Protein AF-A0A7S3KXA9-F1 (afdb_monomer)

Organism: Euplotes crassus (NCBI:txid5936)

InterPro domains:
  IPR008506 SRP-independent targeting protein 2/TMEM208 [PF05620] (2-148)
  IPR008506 SRP-independent targeting protein 2/TMEM208 [PTHR13505] (2-156)

Structure (mmCIF, N/CA/C/O 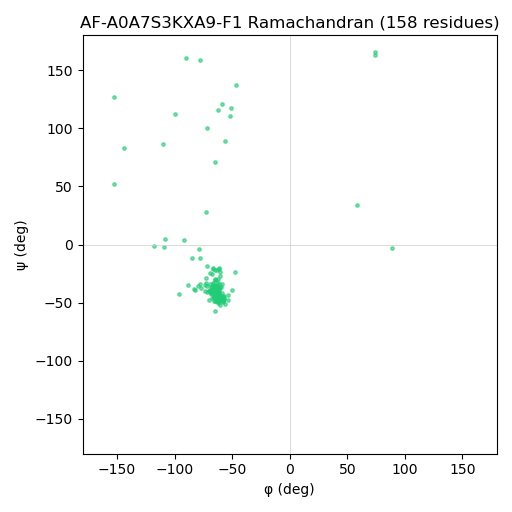backbone):
data_AF-A0A7S3KXA9-F1
#
_entry.id   AF-A0A7S3KXA9-F1
#
loop_
_atom_site.group_PDB
_atom_site.id
_atom_site.type_symbol
_atom_site.label_atom_id
_atom_site.label_alt_id
_atom_site.label_comp_id
_atom_site.label_asym_id
_atom_site.label_entity_id
_atom_site.label_seq_id
_atom_site.pdbx_PDB_ins_code
_atom_site.Cartn_x
_atom_site.Cartn_y
_atom_site.Cartn_z
_atom_site.occupancy
_atom_site.B_iso_or_equiv
_atom_site.auth_seq_id
_atom_site.auth_comp_id
_atom_site.auth_asym_id
_atom_site.auth_atom_id
_atom_site.pdbx_PDB_model_num
ATOM 1 N N . ILE A 1 1 ? -22.707 10.944 29.543 1.00 58.50 1 ILE A N 1
ATOM 2 C CA . ILE A 1 1 ? -21.243 11.076 29.800 1.00 58.50 1 ILE A CA 1
ATOM 3 C C . ILE A 1 1 ? -20.431 9.880 29.261 1.00 58.50 1 ILE A C 1
ATOM 5 O O . ILE A 1 1 ? -19.357 10.110 28.719 1.00 58.50 1 ILE A O 1
ATOM 9 N N . MET A 1 2 ? -20.909 8.624 29.343 1.00 60.12 2 MET A N 1
ATOM 10 C CA . MET A 1 2 ? -20.171 7.452 28.814 1.00 60.12 2 MET A CA 1
ATOM 11 C C . MET A 1 2 ? -20.006 7.418 27.281 1.00 60.12 2 MET A C 1
ATOM 13 O O . MET A 1 2 ? -18.921 7.074 26.825 1.00 60.12 2 MET A O 1
ATOM 17 N N . ALA A 1 3 ? -21.016 7.824 26.498 1.00 67.69 3 ALA A N 1
ATOM 18 C CA . ALA A 1 3 ? -20.932 7.859 25.027 1.00 67.69 3 ALA A CA 1
ATOM 19 C C . ALA A 1 3 ? -19.776 8.749 24.527 1.00 67.69 3 ALA A C 1
ATOM 21 O O . ALA A 1 3 ? -18.896 8.295 23.805 1.00 67.69 3 ALA A O 1
ATOM 22 N N . ASN A 1 4 ? -19.674 9.957 25.083 1.00 79.31 4 ASN A N 1
ATOM 23 C CA . ASN A 1 4 ? -18.632 10.934 24.756 1.00 79.31 4 ASN A CA 1
ATOM 24 C C . ASN A 1 4 ? -17.211 10.447 25.148 1.00 79.31 4 ASN A C 1
ATOM 26 O O . ASN A 1 4 ? -16.219 10.760 24.496 1.00 79.31 4 ASN A O 1
ATOM 30 N N . LYS A 1 5 ? -17.081 9.608 26.191 1.00 84.06 5 LYS A N 1
ATOM 31 C CA . LYS A 1 5 ? -15.795 8.970 26.542 1.00 84.06 5 LYS A CA 1
ATOM 32 C C . LYS A 1 5 ? -15.406 7.851 25.567 1.00 84.06 5 LYS A C 1
ATOM 34 O O . LYS A 1 5 ? -14.215 7.663 25.333 1.00 84.06 5 LYS A O 1
ATOM 39 N N . ARG A 1 6 ? -16.372 7.092 25.033 1.00 82.56 6 ARG A N 1
ATOM 40 C CA . ARG A 1 6 ? -16.121 6.031 24.040 1.00 82.56 6 ARG A CA 1
ATOM 41 C C . ARG A 1 6 ? -15.711 6.630 22.697 1.00 82.56 6 ARG A C 1
ATOM 43 O O . ARG A 1 6 ? -14.690 6.223 22.159 1.00 82.56 6 ARG A O 1
ATOM 50 N N . GLU A 1 7 ? -16.442 7.631 22.219 1.00 83.94 7 GLU A N 1
ATOM 51 C CA . GLU A 1 7 ? -16.149 8.337 20.963 1.00 83.94 7 GLU A CA 1
ATOM 52 C C . GLU A 1 7 ? -14.745 8.947 20.970 1.00 83.94 7 GLU A C 1
ATOM 54 O O . GLU A 1 7 ? -13.961 8.692 20.061 1.00 83.94 7 GLU A O 1
ATOM 59 N N . LYS A 1 8 ? -14.366 9.635 22.055 1.00 86.88 8 LYS A N 1
ATOM 60 C CA . LYS A 1 8 ? -13.006 10.175 22.220 1.00 86.88 8 LYS A CA 1
ATOM 61 C C . LYS A 1 8 ? -11.918 9.099 22.193 1.00 86.88 8 LYS A C 1
ATOM 63 O O . LYS A 1 8 ? -10.837 9.336 21.665 1.00 86.88 8 LYS A O 1
ATOM 68 N N . LYS A 1 9 ? -12.180 7.908 22.747 1.00 87.94 9 LYS A N 1
ATOM 69 C CA . LYS A 1 9 ? -11.231 6.782 22.683 1.00 87.94 9 LYS A CA 1
ATOM 70 C C . LYS A 1 9 ? -11.083 6.239 21.262 1.00 87.94 9 LYS A C 1
ATOM 72 O O . LYS A 1 9 ? -9.967 5.912 20.873 1.00 87.94 9 LYS A O 1
ATOM 77 N N . ILE A 1 10 ? -12.181 6.129 20.512 1.00 87.44 10 ILE A N 1
ATOM 78 C CA . ILE A 1 10 ? -12.157 5.674 19.113 1.00 87.44 10 ILE A CA 1
ATOM 79 C C . ILE A 1 10 ? -11.403 6.691 18.258 1.00 87.44 10 ILE A C 1
ATOM 81 O O . ILE A 1 10 ? -10.473 6.310 17.558 1.00 87.44 10 ILE A O 1
ATOM 85 N N . GLN A 1 11 ? -11.725 7.980 18.385 1.00 88.12 11 GLN A N 1
ATOM 86 C CA . GLN A 1 11 ? -11.040 9.051 17.658 1.00 88.12 11 GLN A CA 1
ATOM 87 C C . GLN A 1 11 ? -9.537 9.052 17.922 1.00 88.12 11 GLN A C 1
ATOM 89 O O . GLN A 1 11 ? -8.764 9.076 16.974 1.00 88.12 11 GLN A O 1
ATOM 94 N N . LYS A 1 12 ? -9.117 8.922 19.187 1.00 90.94 12 LYS A N 1
ATOM 95 C CA . LYS A 1 12 ? -7.691 8.865 19.523 1.00 90.94 12 LYS A CA 1
ATOM 96 C C . LYS A 1 12 ? -6.986 7.665 18.878 1.00 90.94 12 LYS A C 1
ATOM 98 O O . LYS A 1 12 ? -5.899 7.819 18.339 1.00 90.94 12 LYS A O 1
ATOM 103 N N . LYS A 1 13 ? -7.617 6.483 18.878 1.00 89.00 13 LYS A N 1
ATOM 104 C CA . LYS A 1 13 ? -7.076 5.294 18.193 1.00 89.00 13 LYS A CA 1
ATOM 105 C C . LYS A 1 13 ? -6.975 5.490 16.682 1.00 89.00 13 LYS A C 1
ATOM 107 O O . LYS A 1 13 ? -5.995 5.069 16.080 1.00 89.00 13 LYS A O 1
ATOM 112 N N . VAL A 1 14 ? -7.998 6.090 16.077 1.00 89.31 14 VAL A N 1
ATOM 113 C CA . VAL A 1 14 ? -8.028 6.395 14.642 1.00 89.31 14 VAL A CA 1
ATOM 114 C C . VAL A 1 14 ? -6.932 7.398 14.297 1.00 89.31 14 VAL A C 1
ATOM 116 O O . VAL A 1 14 ? -6.240 7.209 13.306 1.00 89.31 14 VAL A O 1
ATOM 119 N N . GLU A 1 15 ? -6.725 8.420 15.123 1.00 91.25 15 GLU A N 1
ATOM 120 C CA . GLU A 1 15 ? -5.682 9.428 14.935 1.00 91.25 15 GLU A CA 1
ATOM 121 C C . GLU A 1 15 ? -4.276 8.826 15.056 1.00 91.25 15 GLU A C 1
ATOM 123 O O . GLU A 1 15 ? -3.464 8.999 14.150 1.00 91.25 15 GLU A O 1
ATOM 128 N N . GLU A 1 16 ? -4.013 8.049 16.112 1.00 91.69 16 GLU A N 1
ATOM 129 C CA . GLU A 1 16 ? -2.745 7.329 16.300 1.00 91.69 16 GLU A CA 1
ATOM 130 C C . GLU A 1 16 ? -2.462 6.382 15.120 1.00 91.69 16 GLU A C 1
ATOM 132 O O . GLU A 1 16 ? -1.354 6.369 14.580 1.00 91.69 16 GLU A O 1
ATOM 137 N N . TYR A 1 17 ? -3.477 5.634 14.669 1.00 90.56 17 TYR A N 1
ATOM 138 C CA . TYR A 1 17 ? -3.372 4.767 13.495 1.00 90.56 17 TYR A CA 1
ATOM 139 C C . TYR A 1 17 ? -3.080 5.569 12.225 1.00 90.56 17 TYR A C 1
ATOM 141 O O . TYR A 1 17 ? -2.139 5.244 11.508 1.00 90.56 17 TYR A O 1
ATOM 149 N N . THR A 1 18 ? -3.838 6.640 11.978 1.00 91.38 18 THR A N 1
ATOM 150 C CA . THR A 1 18 ? -3.699 7.492 10.789 1.00 91.38 18 THR A CA 1
ATOM 151 C C . THR A 1 18 ? -2.313 8.114 10.717 1.00 91.38 18 THR A C 1
ATOM 153 O O . THR A 1 18 ? -1.694 8.095 9.654 1.00 91.38 18 THR A O 1
ATOM 156 N N . GLN A 1 19 ? -1.799 8.637 11.834 1.00 92.38 19 GLN A N 1
ATOM 157 C CA . GLN A 1 19 ? -0.452 9.201 11.898 1.00 92.38 19 GLN A CA 1
ATOM 158 C C . GLN A 1 19 ? 0.592 8.140 11.549 1.00 92.38 19 GLN A C 1
ATOM 160 O O . GLN A 1 19 ? 1.386 8.341 10.629 1.00 92.38 19 GLN A O 1
ATOM 165 N N . LEU A 1 20 ? 0.544 6.984 12.220 1.00 91.75 20 LEU A N 1
ATOM 166 C CA . LEU A 1 20 ? 1.478 5.887 11.981 1.00 91.75 20 LEU A CA 1
ATOM 167 C C . LEU A 1 20 ? 1.461 5.444 10.513 1.00 91.75 20 LEU A C 1
ATOM 169 O O . LEU A 1 20 ? 2.510 5.383 9.871 1.00 91.75 20 LEU A O 1
ATOM 173 N N . THR A 1 21 ? 0.281 5.167 9.956 1.00 91.44 21 THR A N 1
ATOM 174 C CA . THR A 1 21 ? 0.161 4.718 8.566 1.00 91.44 21 THR A CA 1
ATOM 175 C C . THR A 1 21 ? 0.573 5.794 7.577 1.00 91.44 21 THR A C 1
ATOM 177 O O . THR A 1 21 ? 1.203 5.465 6.580 1.00 91.44 21 THR A O 1
ATOM 180 N N . THR A 1 22 ? 0.290 7.070 7.846 1.00 90.88 22 THR A N 1
ATOM 181 C CA . THR A 1 22 ? 0.710 8.175 6.969 1.00 90.88 22 THR A CA 1
ATOM 182 C C . THR A 1 22 ? 2.231 8.266 6.892 1.00 90.88 22 THR A C 1
ATOM 184 O O . THR A 1 22 ? 2.769 8.441 5.799 1.00 90.88 22 THR A O 1
ATOM 187 N N . TYR A 1 23 ? 2.941 8.071 8.009 1.00 93.62 23 TYR A N 1
ATOM 188 C CA . TYR A 1 23 ? 4.404 8.017 7.995 1.00 93.62 23 TYR A CA 1
ATOM 189 C C . TYR A 1 23 ? 4.936 6.847 7.160 1.00 93.62 23 TYR A C 1
ATOM 191 O O . TYR A 1 23 ? 5.848 7.044 6.358 1.00 93.62 23 TYR A O 1
ATOM 199 N N . PHE A 1 24 ? 4.347 5.654 7.283 1.00 93.06 24 PHE A N 1
ATOM 200 C CA . PHE A 1 24 ? 4.739 4.502 6.461 1.00 93.06 24 PHE A CA 1
ATOM 201 C C . PHE A 1 24 ? 4.446 4.712 4.972 1.00 93.06 24 PHE A C 1
ATOM 203 O O . PHE A 1 24 ? 5.316 4.459 4.139 1.00 93.06 24 PHE A O 1
ATOM 210 N N . ILE A 1 25 ? 3.256 5.215 4.635 1.00 93.38 25 ILE A N 1
ATOM 211 C CA . ILE A 1 25 ? 2.861 5.536 3.257 1.00 93.38 25 ILE A CA 1
ATOM 212 C C . ILE A 1 25 ? 3.825 6.569 2.669 1.00 93.38 25 ILE A C 1
ATOM 214 O O . ILE A 1 25 ? 4.322 6.386 1.559 1.00 93.38 25 ILE A O 1
ATOM 218 N N . GLY A 1 26 ? 4.111 7.644 3.408 1.00 93.50 26 GLY A N 1
ATOM 219 C CA . GLY A 1 26 ? 5.038 8.690 2.986 1.00 93.50 26 GLY A CA 1
ATOM 220 C C . GLY A 1 26 ? 6.454 8.157 2.779 1.00 93.50 26 GLY A C 1
ATOM 221 O O . GLY A 1 26 ? 7.056 8.420 1.741 1.00 93.50 26 GLY A O 1
ATOM 222 N N . GLY A 1 27 ? 6.959 7.353 3.719 1.00 94.25 27 GLY A N 1
ATOM 223 C CA . GLY A 1 27 ? 8.287 6.746 3.634 1.00 94.25 27 GLY A CA 1
ATOM 224 C C . GLY A 1 27 ? 8.439 5.815 2.430 1.00 94.25 27 GLY A C 1
ATOM 225 O O . GLY A 1 27 ? 9.391 5.950 1.665 1.00 94.25 27 GLY A O 1
ATOM 226 N N . ILE A 1 28 ? 7.481 4.910 2.211 1.00 94.00 28 ILE A N 1
ATOM 227 C CA . ILE A 1 28 ? 7.523 3.963 1.087 1.00 94.00 28 ILE A CA 1
ATOM 228 C C . ILE A 1 28 ? 7.357 4.687 -0.252 1.00 94.00 28 ILE A C 1
ATOM 230 O O . ILE A 1 28 ? 8.102 4.399 -1.187 1.00 94.00 28 ILE A O 1
ATOM 234 N N . ASN A 1 29 ? 6.449 5.664 -0.351 1.00 93.56 29 ASN A N 1
ATOM 235 C CA . ASN A 1 29 ? 6.300 6.457 -1.575 1.00 93.56 29 ASN A CA 1
ATOM 236 C C . ASN A 1 29 ? 7.549 7.286 -1.878 1.00 93.56 29 ASN A C 1
ATOM 238 O O . ASN A 1 29 ? 7.961 7.341 -3.033 1.00 93.56 29 ASN A O 1
ATOM 242 N N . ALA A 1 30 ? 8.181 7.888 -0.868 1.00 94.19 30 ALA A N 1
ATOM 243 C CA . ALA A 1 30 ? 9.432 8.613 -1.056 1.00 94.19 30 ALA A CA 1
ATOM 244 C C . ALA A 1 30 ? 10.532 7.685 -1.592 1.00 94.19 30 ALA A C 1
ATOM 246 O O . ALA A 1 30 ? 11.176 8.016 -2.584 1.00 94.19 30 ALA A O 1
ATOM 247 N N . LEU A 1 31 ? 10.699 6.497 -1.001 1.00 93.56 31 LEU A N 1
ATOM 248 C CA . LEU A 1 31 ? 11.662 5.501 -1.479 1.00 93.56 31 LEU A CA 1
ATOM 249 C C . LEU A 1 31 ? 11.361 5.035 -2.911 1.00 93.56 31 LEU A C 1
ATOM 251 O O . LEU A 1 31 ? 12.281 4.891 -3.714 1.00 93.56 31 LEU A O 1
ATOM 255 N N . TYR A 1 32 ? 10.087 4.838 -3.247 1.00 90.81 32 TYR A N 1
ATOM 256 C CA . TYR A 1 32 ? 9.671 4.440 -4.591 1.00 90.81 32 TYR A CA 1
ATOM 257 C C . TYR A 1 32 ? 9.907 5.550 -5.625 1.00 90.81 32 TYR A C 1
ATOM 259 O O . TYR A 1 32 ? 10.408 5.299 -6.714 1.00 90.81 32 TYR A O 1
ATOM 267 N N . ILE A 1 33 ? 9.614 6.808 -5.292 1.00 90.88 33 ILE A N 1
ATOM 268 C CA . ILE A 1 33 ? 9.907 7.942 -6.179 1.00 90.88 33 ILE A CA 1
ATOM 269 C C . ILE A 1 33 ? 11.420 8.085 -6.374 1.00 90.88 33 ILE A C 1
ATOM 271 O O . ILE A 1 33 ? 11.872 8.303 -7.495 1.00 90.88 33 ILE A O 1
ATOM 275 N N . LEU A 1 34 ? 12.218 7.911 -5.317 1.00 92.50 34 LEU A N 1
ATOM 276 C CA . LEU A 1 34 ? 13.677 7.931 -5.422 1.00 92.50 34 LEU A CA 1
ATOM 277 C C . LEU A 1 34 ? 14.205 6.824 -6.343 1.00 92.50 34 LEU A C 1
ATOM 279 O O . LEU A 1 34 ? 15.128 7.080 -7.115 1.00 92.50 34 LEU A O 1
ATOM 283 N N . SER A 1 35 ? 13.614 5.625 -6.323 1.00 89.38 35 SER A N 1
ATOM 284 C CA . SER A 1 35 ? 14.014 4.550 -7.239 1.00 89.38 35 SER A CA 1
ATOM 285 C C . SER A 1 35 ? 13.627 4.837 -8.694 1.00 89.38 35 SER A C 1
ATOM 287 O O . SER A 1 35 ? 14.394 4.514 -9.607 1.00 89.38 35 SER A O 1
ATOM 289 N N . LEU A 1 36 ? 12.497 5.512 -8.928 1.00 88.19 36 LEU A N 1
ATOM 290 C CA . LEU A 1 36 ? 12.124 6.002 -10.258 1.00 88.19 36 LEU A CA 1
ATOM 291 C C . LEU A 1 36 ? 13.091 7.080 -10.758 1.00 88.19 36 LEU A C 1
ATOM 293 O O . LEU A 1 36 ? 13.541 7.010 -11.900 1.00 88.19 36 LEU A O 1
ATOM 297 N N . VAL A 1 37 ? 13.455 8.042 -9.904 1.00 89.56 37 VAL A N 1
ATOM 298 C CA . VAL A 1 37 ? 14.442 9.083 -10.238 1.00 89.56 37 VAL A CA 1
ATOM 299 C C . VAL A 1 37 ? 15.799 8.453 -10.547 1.00 89.56 37 VAL A C 1
ATOM 301 O O . VAL A 1 37 ? 16.407 8.804 -11.554 1.00 89.56 37 VAL A O 1
ATOM 304 N N . TYR A 1 38 ? 16.243 7.481 -9.746 1.00 88.81 38 TYR A N 1
ATOM 305 C CA . TYR A 1 38 ? 17.475 6.738 -10.007 1.00 88.81 38 TYR A CA 1
ATOM 306 C C . TYR A 1 38 ? 17.445 6.051 -11.380 1.00 88.81 38 TYR A C 1
ATOM 308 O O . TYR A 1 38 ? 18.365 6.231 -12.177 1.00 88.81 38 TYR A O 1
ATOM 316 N N . SER A 1 39 ? 16.356 5.342 -11.694 1.00 85.75 39 SER A N 1
ATOM 317 C CA . SER A 1 39 ? 16.170 4.667 -12.989 1.00 85.75 39 SER A CA 1
ATOM 318 C C . SER A 1 39 ? 16.173 5.656 -14.163 1.00 85.75 39 SER A C 1
ATOM 320 O O . SER A 1 39 ? 16.747 5.382 -15.216 1.00 85.75 39 SER A O 1
ATOM 322 N N . PHE A 1 40 ? 15.592 6.845 -13.970 1.00 85.62 40 PHE A N 1
ATOM 323 C CA . PHE A 1 40 ? 15.641 7.926 -14.954 1.00 85.62 40 PHE A CA 1
ATOM 324 C C . PHE A 1 40 ? 17.076 8.417 -15.193 1.00 85.62 40 PHE A C 1
ATOM 326 O O . PHE A 1 40 ? 17.496 8.558 -16.339 1.00 85.62 40 PHE A O 1
ATOM 333 N N . THR A 1 41 ? 17.844 8.647 -14.124 1.00 87.06 41 THR A N 1
ATOM 334 C CA . THR A 1 41 ? 19.223 9.154 -14.219 1.00 87.06 41 THR A CA 1
ATOM 335 C C . THR A 1 41 ? 20.230 8.123 -14.730 1.00 87.06 41 THR A C 1
ATOM 337 O O . THR A 1 41 ? 21.205 8.505 -15.370 1.00 87.06 41 THR A O 1
ATOM 340 N N . SER A 1 42 ? 19.991 6.831 -14.494 1.00 84.50 42 SER A N 1
ATOM 341 C CA . SER A 1 42 ? 20.850 5.730 -14.957 1.00 84.50 42 SER A CA 1
ATOM 342 C C . SER A 1 42 ? 20.651 5.369 -16.435 1.00 84.50 42 SER A C 1
ATOM 344 O O . SER A 1 42 ? 21.373 4.523 -16.955 1.00 84.50 42 SER A O 1
ATOM 346 N N . GLY A 1 43 ? 19.702 6.012 -17.123 1.00 78.88 43 GLY A N 1
ATOM 347 C CA . GLY A 1 43 ? 19.450 5.809 -18.552 1.00 78.88 43 GLY A CA 1
ATOM 348 C C . GLY A 1 43 ? 18.454 4.694 -18.888 1.00 78.88 43 GLY A C 1
ATOM 349 O O . GLY A 1 43 ? 18.097 4.559 -20.055 1.00 78.88 43 GLY A O 1
ATOM 350 N N . ASP A 1 44 ? 17.947 3.955 -17.893 1.00 78.94 44 ASP A N 1
ATOM 351 C CA . ASP A 1 44 ? 16.878 2.958 -18.079 1.00 78.94 44 ASP A CA 1
ATOM 352 C C . ASP A 1 44 ? 15.524 3.619 -18.404 1.00 78.94 44 ASP A C 1
ATOM 354 O O . ASP A 1 44 ? 14.656 3.019 -19.042 1.00 78.94 44 ASP A O 1
ATOM 358 N N . GLY A 1 45 ? 15.356 4.883 -17.996 1.00 78.19 45 GLY A N 1
ATOM 359 C CA . GLY A 1 45 ? 14.144 5.667 -18.209 1.00 78.19 45 GLY A CA 1
ATOM 360 C C . GLY A 1 45 ? 12.986 5.245 -17.299 1.00 78.19 45 GLY A C 1
ATOM 361 O O . GLY A 1 45 ? 12.977 4.177 -16.691 1.00 78.19 45 GLY A O 1
ATOM 362 N N . VAL A 1 46 ? 11.981 6.116 -17.186 1.00 84.38 46 VAL A N 1
ATOM 363 C CA . VAL A 1 46 ? 10.722 5.802 -16.493 1.00 84.38 46 VAL A CA 1
ATOM 364 C C . VAL A 1 46 ? 9.697 5.438 -17.551 1.00 84.38 46 VAL A C 1
ATOM 366 O O . VAL A 1 46 ? 9.302 6.275 -18.364 1.00 84.38 46 VAL A O 1
ATOM 369 N N . GLY A 1 47 ? 9.291 4.171 -17.568 1.00 84.25 47 GLY A N 1
ATOM 370 C CA . GLY A 1 47 ? 8.315 3.684 -18.529 1.00 84.25 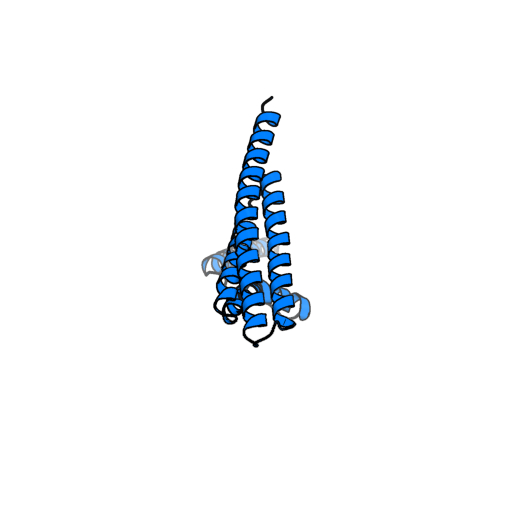47 GLY A CA 1
ATOM 371 C C . GLY A 1 47 ? 6.892 4.080 -18.148 1.00 84.25 47 GLY A C 1
ATOM 372 O O . GLY A 1 47 ? 6.566 4.289 -16.981 1.00 84.25 47 GLY A O 1
ATOM 373 N N . PHE A 1 48 ? 5.996 4.073 -19.134 1.00 86.06 48 PHE A N 1
ATOM 374 C CA . PHE A 1 48 ? 4.551 4.191 -18.909 1.00 86.06 48 PHE A CA 1
ATOM 375 C C . PHE A 1 48 ? 4.036 3.199 -17.848 1.00 86.06 48 PHE A C 1
ATOM 377 O O . PHE A 1 48 ? 3.221 3.550 -16.997 1.00 86.06 48 PHE A O 1
ATOM 384 N N . TRP A 1 49 ? 4.570 1.973 -17.854 1.00 83.56 49 TRP A N 1
ATOM 385 C CA . TRP A 1 49 ? 4.226 0.942 -16.876 1.00 83.56 49 TRP A CA 1
ATOM 386 C C . TRP A 1 49 ? 4.599 1.317 -15.444 1.00 83.56 49 TRP A C 1
ATOM 388 O O . TRP A 1 49 ? 3.840 1.004 -14.534 1.00 83.56 49 TRP A O 1
ATOM 398 N N . ASP A 1 50 ? 5.708 2.023 -15.236 1.00 85.88 50 ASP A N 1
ATOM 399 C CA . ASP A 1 50 ? 6.143 2.443 -13.901 1.00 85.88 50 ASP A CA 1
ATOM 400 C C . ASP A 1 50 ? 5.169 3.469 -13.300 1.00 85.88 50 ASP A C 1
ATOM 402 O O . ASP A 1 50 ? 4.837 3.409 -12.116 1.00 85.88 50 ASP A O 1
ATOM 406 N N . ILE A 1 51 ? 4.610 4.341 -14.147 1.00 87.38 51 ILE A N 1
ATOM 407 C CA . ILE A 1 51 ? 3.552 5.284 -13.765 1.00 87.38 51 ILE A CA 1
ATOM 408 C C . ILE A 1 51 ? 2.259 4.534 -13.432 1.00 87.38 51 ILE A C 1
ATOM 410 O O . ILE A 1 51 ? 1.651 4.802 -12.397 1.00 87.38 51 ILE A O 1
ATOM 414 N N . ILE A 1 52 ? 1.843 3.572 -14.267 1.00 89.69 52 ILE A N 1
ATOM 415 C CA . ILE A 1 52 ? 0.654 2.748 -13.989 1.00 89.69 52 ILE A CA 1
ATOM 416 C C . ILE A 1 52 ? 0.798 2.020 -12.655 1.00 89.69 52 ILE A C 1
ATOM 418 O O . ILE A 1 52 ? -0.131 2.030 -11.850 1.00 89.69 52 ILE A O 1
ATOM 422 N N . ILE A 1 53 ? 1.950 1.396 -12.413 1.00 88.62 53 ILE A N 1
ATOM 423 C CA . ILE A 1 53 ? 2.215 0.646 -11.186 1.00 88.62 53 ILE A CA 1
ATOM 424 C C . ILE A 1 53 ? 2.140 1.581 -9.975 1.00 88.62 53 ILE A C 1
ATOM 426 O O . ILE A 1 53 ? 1.470 1.261 -8.995 1.00 88.62 53 ILE A O 1
ATOM 430 N N . PHE A 1 54 ? 2.756 2.762 -10.055 1.00 89.88 54 PHE A N 1
ATOM 431 C CA . PHE A 1 54 ? 2.675 3.766 -8.997 1.00 89.88 54 PHE A CA 1
ATOM 432 C C . PHE A 1 54 ? 1.234 4.223 -8.718 1.00 89.88 54 PHE A C 1
ATOM 434 O O . PHE A 1 54 ? 0.816 4.302 -7.558 1.00 89.88 54 PHE A O 1
ATOM 441 N N . LEU A 1 55 ? 0.452 4.492 -9.768 1.00 91.19 55 LEU A N 1
ATOM 442 C CA . LEU A 1 55 ? -0.956 4.872 -9.642 1.00 91.19 55 LEU A CA 1
ATOM 443 C C . LEU A 1 55 ? -1.792 3.742 -9.037 1.00 91.19 55 LEU A C 1
ATOM 445 O O . LEU A 1 55 ? -2.642 4.002 -8.188 1.00 91.19 55 LEU A O 1
ATOM 449 N N . TRP A 1 56 ? -1.522 2.494 -9.422 1.00 89.94 56 TRP A N 1
ATOM 450 C CA . TRP A 1 56 ? -2.177 1.319 -8.858 1.00 89.94 56 TRP A CA 1
ATOM 451 C C . TRP A 1 56 ? -1.895 1.178 -7.360 1.00 89.94 56 TRP A C 1
ATOM 453 O O . TRP A 1 56 ? -2.834 1.088 -6.569 1.00 89.94 56 TRP A O 1
ATOM 463 N N . PHE A 1 57 ? -0.624 1.241 -6.950 1.00 91.75 57 PHE A N 1
ATOM 464 C CA . PHE A 1 57 ? -0.247 1.233 -5.534 1.00 91.75 57 PHE A CA 1
ATOM 465 C C . PHE A 1 57 ? -0.920 2.370 -4.766 1.00 91.75 57 PHE A C 1
ATOM 467 O O . PHE A 1 57 ? -1.479 2.148 -3.692 1.00 91.75 57 PHE A O 1
ATOM 474 N N . SER A 1 58 ? -0.930 3.578 -5.330 1.00 92.12 58 SER A N 1
ATOM 475 C CA . SER A 1 58 ? -1.574 4.741 -4.715 1.00 92.12 58 SER A CA 1
ATOM 476 C C . SER A 1 58 ? -3.081 4.532 -4.543 1.00 92.12 58 SER A C 1
ATOM 478 O O . SER A 1 58 ? -3.626 4.803 -3.473 1.00 92.12 58 SER A O 1
ATOM 480 N N . PHE A 1 59 ? -3.751 3.984 -5.559 1.00 92.44 59 PHE A N 1
ATOM 481 C CA . PHE A 1 59 ? -5.178 3.673 -5.527 1.00 92.44 59 PHE A CA 1
ATOM 482 C C . PHE A 1 59 ? -5.521 2.610 -4.474 1.00 92.44 59 PHE A C 1
ATOM 484 O O . PHE A 1 59 ? -6.426 2.812 -3.660 1.00 92.44 59 PHE A O 1
ATOM 491 N N . VAL A 1 60 ? -4.787 1.494 -4.440 1.00 91.00 60 VAL A N 1
ATOM 492 C CA . VAL A 1 60 ? -5.007 0.424 -3.453 1.00 91.00 60 VAL A CA 1
ATOM 493 C C . VAL A 1 60 ? -4.731 0.934 -2.039 1.00 91.00 60 VAL A C 1
ATOM 495 O O . VAL A 1 60 ? -5.540 0.712 -1.139 1.00 91.00 60 VAL A O 1
ATOM 498 N N . THR A 1 61 ? -3.644 1.684 -1.839 1.00 93.25 61 THR A N 1
ATOM 499 C CA . THR A 1 61 ? -3.313 2.307 -0.546 1.00 93.25 61 THR A CA 1
ATOM 500 C C . THR A 1 61 ? -4.434 3.231 -0.083 1.00 93.25 61 THR A C 1
ATOM 502 O O . THR A 1 61 ? -4.889 3.127 1.052 1.00 93.25 61 THR A O 1
ATOM 505 N N . TYR A 1 62 ? -4.919 4.108 -0.965 1.00 92.88 62 TYR A N 1
ATOM 506 C CA . TYR A 1 62 ? -5.985 5.055 -0.649 1.00 92.88 62 TYR A CA 1
ATOM 507 C C . TYR A 1 62 ? -7.295 4.347 -0.285 1.00 92.88 62 TYR A C 1
ATOM 509 O O . TYR A 1 62 ? -7.912 4.657 0.734 1.00 92.88 62 TYR A O 1
ATOM 517 N N . THR A 1 63 ? -7.723 3.381 -1.096 1.00 90.81 63 THR A N 1
ATOM 518 C CA . THR A 1 63 ? -8.989 2.667 -0.873 1.00 90.81 63 THR A CA 1
ATOM 519 C C . THR A 1 63 ? -8.960 1.836 0.408 1.00 90.81 63 THR A C 1
ATOM 521 O O . THR A 1 63 ? -9.881 1.928 1.219 1.00 90.81 63 THR A O 1
ATOM 524 N N . THR A 1 64 ? -7.888 1.078 0.640 1.00 91.75 64 THR A N 1
ATOM 525 C CA . THR A 1 64 ? -7.749 0.229 1.833 1.00 91.75 64 THR A CA 1
ATOM 526 C C . THR A 1 64 ? -7.562 1.043 3.109 1.00 91.75 64 THR A C 1
ATOM 528 O O . THR A 1 64 ? -8.191 0.728 4.117 1.00 91.75 64 THR A O 1
ATOM 531 N N . HIS A 1 65 ? -6.788 2.131 3.069 1.00 90.88 65 HIS A N 1
ATOM 532 C CA . HIS A 1 65 ? -6.625 3.016 4.219 1.00 90.88 65 HIS A CA 1
ATOM 533 C C . HIS A 1 65 ? -7.963 3.642 4.640 1.00 90.88 65 HIS A C 1
ATOM 535 O O . HIS A 1 65 ? -8.343 3.550 5.806 1.00 90.88 65 HIS A O 1
ATOM 541 N N . ASN A 1 66 ? -8.737 4.180 3.691 1.00 90.50 66 ASN A N 1
ATOM 542 C CA . ASN A 1 66 ? -10.066 4.723 3.987 1.00 90.50 66 ASN A CA 1
ATOM 543 C C . ASN A 1 66 ? -11.051 3.647 4.471 1.00 90.50 66 ASN A C 1
ATOM 545 O O . ASN A 1 66 ? -11.863 3.919 5.356 1.00 90.50 66 ASN A O 1
ATOM 549 N N . ALA A 1 67 ? -10.968 2.424 3.940 1.00 90.25 67 ALA A N 1
ATOM 550 C CA . ALA A 1 67 ? -11.786 1.308 4.408 1.00 90.25 67 ALA A CA 1
ATOM 551 C C . ALA A 1 67 ? -11.466 0.929 5.865 1.00 90.25 67 ALA A C 1
ATOM 553 O O . ALA A 1 67 ? -12.390 0.700 6.647 1.00 90.25 67 ALA A O 1
ATOM 554 N N . VAL A 1 68 ? -10.184 0.928 6.260 1.00 92.44 68 VAL A N 1
ATOM 555 C CA . VAL A 1 68 ? -9.786 0.707 7.660 1.00 92.44 68 VAL A CA 1
ATOM 556 C C . VAL A 1 68 ? -10.318 1.821 8.556 1.00 92.44 68 VAL A C 1
ATOM 558 O O . VAL A 1 68 ? -10.936 1.520 9.574 1.00 92.44 68 VAL A O 1
ATOM 561 N N . LEU A 1 69 ? -10.145 3.091 8.174 1.00 90.81 69 LEU A N 1
ATOM 562 C CA . LEU A 1 69 ? -10.649 4.220 8.963 1.00 90.81 69 LEU A CA 1
ATOM 563 C C . LEU A 1 69 ? -12.169 4.143 9.137 1.00 90.81 69 LEU A C 1
ATOM 565 O O . LEU A 1 69 ? -12.665 4.225 10.259 1.00 90.81 69 LEU A O 1
ATOM 569 N N . GLY A 1 70 ? -12.902 3.893 8.049 1.00 89.06 70 GLY A N 1
ATOM 570 C CA . GLY A 1 70 ? -14.350 3.716 8.087 1.00 89.06 70 GLY A CA 1
ATOM 571 C C . GLY A 1 70 ? -14.775 2.559 8.994 1.00 89.06 70 GLY A C 1
ATOM 572 O O . GLY A 1 70 ? -15.714 2.700 9.778 1.00 89.06 70 GLY A O 1
ATOM 573 N N . ALA A 1 71 ? -14.069 1.430 8.948 1.00 89.81 71 ALA A N 1
ATOM 574 C CA . ALA A 1 71 ? -14.354 0.292 9.812 1.00 89.81 71 ALA A CA 1
ATOM 575 C C . ALA A 1 71 ? -14.007 0.570 11.289 1.00 89.81 71 ALA A C 1
ATOM 577 O O . ALA A 1 71 ? -14.797 0.225 12.163 1.00 89.81 71 ALA A O 1
ATOM 578 N N . MET A 1 72 ? -12.903 1.266 11.585 1.00 88.62 72 MET A N 1
ATOM 579 C CA . MET A 1 72 ? -12.530 1.661 12.951 1.00 88.62 72 MET A CA 1
ATOM 580 C C . MET A 1 72 ? -13.518 2.661 13.564 1.00 88.62 72 MET A C 1
ATOM 582 O O . MET A 1 72 ? -13.864 2.537 14.738 1.00 88.62 72 MET A O 1
ATOM 586 N N . THR A 1 73 ? -13.991 3.641 12.789 1.00 88.44 73 THR A N 1
ATOM 587 C CA . THR A 1 73 ? -14.981 4.623 13.259 1.00 88.44 73 THR A CA 1
ATOM 588 C C . THR A 1 73 ? -16.318 3.966 13.596 1.00 88.44 73 THR A C 1
ATOM 590 O O . THR A 1 73 ? -16.955 4.352 14.574 1.00 88.44 73 THR A O 1
ATOM 593 N N . ASN A 1 74 ? -16.723 2.960 12.818 1.00 87.06 74 ASN A N 1
ATOM 594 C CA . ASN A 1 74 ? -17.982 2.241 13.010 1.00 87.06 74 ASN A CA 1
ATOM 595 C C . ASN A 1 74 ? -17.860 0.992 13.907 1.00 87.06 74 ASN A C 1
ATOM 597 O O . ASN A 1 74 ? -18.850 0.293 14.100 1.00 87.06 74 ASN A O 1
ATOM 601 N N . ASP A 1 75 ? -16.676 0.722 14.472 1.00 84.38 75 ASP A N 1
ATOM 602 C CA . ASP A 1 75 ? -16.397 -0.446 15.326 1.00 84.38 75 ASP A CA 1
ATOM 603 C C . ASP A 1 75 ? -16.663 -1.798 14.622 1.00 84.38 75 ASP A C 1
ATOM 605 O O . ASP A 1 75 ? -17.091 -2.779 15.233 1.00 84.38 75 ASP A O 1
ATOM 609 N N . TYR A 1 76 ? -16.418 -1.851 13.308 1.00 86.25 76 TYR A N 1
ATOM 610 C CA . TYR A 1 76 ? -16.461 -3.069 12.498 1.00 86.25 76 TYR A CA 1
ATOM 611 C C . TYR A 1 76 ? -15.094 -3.760 12.451 1.00 86.25 76 TYR A C 1
ATOM 613 O O . TYR A 1 76 ? -14.046 -3.152 12.673 1.00 86.25 76 TYR A O 1
ATOM 621 N N . GLY A 1 77 ? -15.088 -5.048 12.100 1.00 84.38 77 GLY A N 1
ATOM 622 C CA . GLY A 1 77 ? -13.847 -5.780 11.856 1.00 84.38 77 GLY A CA 1
ATOM 623 C C . GLY A 1 77 ? -13.072 -5.182 10.679 1.00 84.38 77 GLY A C 1
ATOM 624 O O . GLY A 1 77 ? -13.541 -5.225 9.546 1.00 84.38 77 GLY A O 1
ATOM 625 N N . TYR A 1 78 ? -11.880 -4.644 10.945 1.0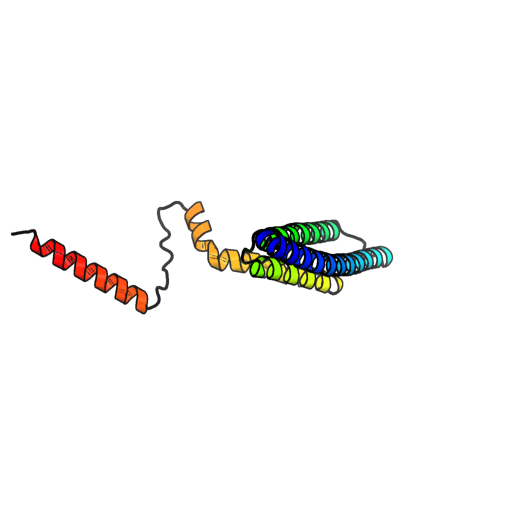0 90.31 78 TYR A N 1
ATOM 626 C CA . TYR A 1 78 ? -11.029 -3.993 9.938 1.00 90.31 78 TYR A CA 1
ATOM 627 C C . TYR A 1 78 ? -9.769 -4.791 9.566 1.00 90.31 78 TYR A C 1
ATOM 629 O O . TYR A 1 78 ? -9.030 -4.371 8.678 1.00 90.31 78 TYR A O 1
ATOM 637 N N . SER A 1 79 ? -9.539 -5.948 10.204 1.00 88.25 79 SER A N 1
ATOM 638 C CA . SER A 1 79 ? -8.332 -6.773 10.014 1.00 88.25 79 SER A CA 1
ATOM 639 C C . SER A 1 79 ? -8.076 -7.101 8.546 1.00 88.25 79 SER A C 1
ATOM 641 O O . SER A 1 79 ? -6.963 -6.944 8.074 1.00 88.25 79 SER A O 1
ATOM 643 N N . TYR A 1 80 ? -9.120 -7.463 7.796 1.00 85.69 80 TYR A N 1
ATOM 644 C CA . TYR A 1 80 ? -8.982 -7.803 6.380 1.00 85.69 80 TYR A CA 1
ATOM 645 C C . TYR A 1 80 ? -8.478 -6.627 5.529 1.00 85.69 80 TYR A C 1
ATOM 647 O O . TYR A 1 80 ? -7.563 -6.781 4.724 1.00 85.69 80 TYR A O 1
ATOM 655 N N . TYR A 1 81 ? -9.040 -5.429 5.723 1.00 88.56 81 TYR A N 1
ATOM 656 C CA . TYR A 1 81 ? -8.589 -4.233 5.006 1.00 88.56 81 TYR A CA 1
ATOM 657 C C . TYR A 1 81 ? -7.161 -3.850 5.401 1.00 88.56 81 TYR A C 1
ATOM 659 O O . TYR A 1 81 ? -6.378 -3.430 4.551 1.00 88.56 81 TYR A O 1
ATOM 667 N N . GLN A 1 82 ? -6.818 -4.038 6.677 1.00 90.19 82 GLN A N 1
ATOM 668 C CA . GLN A 1 82 ? -5.468 -3.822 7.179 1.00 90.19 82 GLN A CA 1
ATOM 669 C C . GLN A 1 82 ? -4.469 -4.815 6.569 1.00 90.19 82 GLN A C 1
ATOM 671 O O . GLN A 1 82 ? -3.374 -4.400 6.195 1.00 90.19 82 GLN A O 1
ATOM 676 N N . ASP A 1 83 ? -4.835 -6.085 6.417 1.00 89.81 83 ASP A N 1
ATOM 677 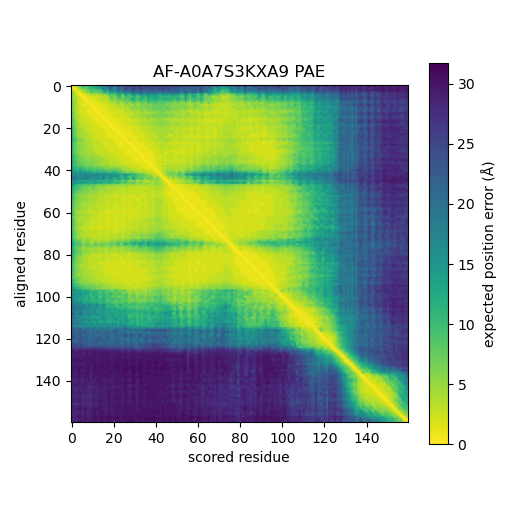C CA . ASP A 1 83 ? -3.972 -7.100 5.810 1.00 89.81 83 ASP A CA 1
ATOM 678 C C . ASP A 1 83 ? -3.678 -6.757 4.347 1.00 89.81 83 ASP A C 1
ATOM 680 O O . ASP A 1 83 ? -2.516 -6.746 3.937 1.00 89.81 83 ASP A O 1
ATOM 684 N N . ILE A 1 84 ? -4.704 -6.380 3.571 1.00 89.19 84 ILE A N 1
ATOM 685 C CA . ILE A 1 84 ? -4.514 -5.932 2.182 1.00 89.19 84 ILE A CA 1
ATOM 686 C C . ILE A 1 84 ? -3.619 -4.691 2.137 1.00 89.19 84 ILE A C 1
ATOM 688 O O . ILE A 1 84 ? -2.707 -4.631 1.315 1.00 89.19 84 ILE A O 1
ATOM 692 N N . PHE A 1 85 ? -3.848 -3.715 3.019 1.00 92.12 85 PHE A N 1
ATOM 693 C CA . PHE A 1 85 ? -3.035 -2.502 3.097 1.00 92.12 85 PHE A CA 1
ATOM 694 C C . PHE A 1 85 ? -1.555 -2.818 3.369 1.00 92.12 85 PHE A C 1
ATOM 696 O O . PHE A 1 85 ? -0.675 -2.307 2.673 1.00 92.12 85 PHE A O 1
ATOM 703 N N . ILE A 1 86 ? -1.271 -3.692 4.341 1.00 91.44 86 ILE A N 1
ATOM 704 C CA . ILE A 1 86 ? 0.095 -4.094 4.700 1.00 91.44 86 ILE A CA 1
ATOM 705 C C . ILE A 1 86 ? 0.754 -4.858 3.550 1.00 91.44 86 ILE A C 1
ATOM 707 O O . ILE A 1 86 ? 1.895 -4.555 3.200 1.00 91.44 86 ILE A O 1
ATOM 711 N N . ILE A 1 87 ? 0.045 -5.809 2.933 1.00 90.75 87 ILE A N 1
ATOM 712 C CA . ILE A 1 87 ? 0.552 -6.558 1.775 1.00 90.75 87 ILE A CA 1
ATOM 713 C C . ILE A 1 87 ? 0.859 -5.597 0.626 1.00 90.75 87 ILE A C 1
ATOM 715 O O . ILE A 1 87 ? 1.930 -5.682 0.034 1.00 90.75 87 ILE A O 1
ATOM 719 N N . ASN A 1 88 ? -0.031 -4.645 0.345 1.00 92.69 88 ASN A N 1
ATOM 720 C CA . ASN A 1 88 ? 0.173 -3.634 -0.685 1.00 92.69 88 ASN A CA 1
ATOM 721 C C . ASN A 1 88 ? 1.448 -2.810 -0.438 1.00 92.69 88 ASN A C 1
ATOM 723 O O . ASN A 1 88 ? 2.280 -2.701 -1.338 1.00 92.69 88 ASN A O 1
ATOM 727 N N . LEU A 1 89 ? 1.640 -2.294 0.781 1.00 92.56 89 LEU A N 1
ATOM 728 C CA . LEU A 1 89 ? 2.844 -1.540 1.145 1.00 92.56 89 LEU A CA 1
ATOM 729 C C . LEU A 1 89 ? 4.112 -2.398 1.063 1.00 92.56 89 LEU A C 1
ATOM 731 O O . LEU A 1 89 ? 5.147 -1.940 0.579 1.00 92.56 89 LEU A O 1
ATOM 735 N N . PHE A 1 90 ? 4.033 -3.655 1.495 1.00 92.19 90 PHE A N 1
ATOM 736 C CA . PHE A 1 90 ? 5.145 -4.594 1.417 1.00 92.19 90 PHE A CA 1
ATOM 737 C C . PHE A 1 90 ? 5.534 -4.900 -0.034 1.00 92.19 90 PHE A C 1
ATOM 739 O O . PHE A 1 90 ? 6.713 -4.864 -0.381 1.00 92.19 90 PHE A O 1
ATOM 746 N N . VAL A 1 91 ? 4.556 -5.140 -0.909 1.00 91.06 91 VAL A N 1
ATOM 747 C CA . VAL A 1 91 ? 4.807 -5.372 -2.336 1.00 91.06 91 VAL A CA 1
ATOM 748 C C . VAL A 1 91 ? 5.341 -4.103 -3.005 1.00 91.06 91 VAL A C 1
ATOM 750 O O . VAL A 1 91 ? 6.249 -4.207 -3.825 1.00 91.06 91 VAL A O 1
ATOM 753 N N . GLN A 1 92 ? 4.869 -2.912 -2.620 1.00 92.00 92 GLN A N 1
ATOM 754 C CA . GLN A 1 92 ? 5.412 -1.640 -3.115 1.00 92.00 92 GLN A CA 1
ATOM 755 C C . GLN A 1 92 ? 6.882 -1.473 -2.733 1.00 92.00 92 GLN A C 1
ATOM 757 O O . GLN A 1 92 ? 7.703 -1.088 -3.563 1.00 92.00 92 GLN A O 1
ATOM 762 N N . PHE A 1 93 ? 7.226 -1.818 -1.493 1.00 91.88 93 PHE A N 1
ATOM 763 C CA . PHE A 1 93 ? 8.604 -1.819 -1.028 1.00 91.88 93 PHE A CA 1
ATOM 764 C C . PHE A 1 93 ? 9.466 -2.835 -1.793 1.00 91.88 93 PHE A C 1
ATOM 766 O O . PHE A 1 93 ? 10.555 -2.499 -2.248 1.00 91.88 93 PHE A O 1
ATOM 773 N N . LEU A 1 94 ? 8.976 -4.058 -2.018 1.00 90.69 94 LEU A N 1
ATOM 774 C CA . LEU A 1 94 ? 9.694 -5.057 -2.818 1.00 90.69 94 LEU A CA 1
ATOM 775 C C . LEU A 1 94 ? 9.843 -4.653 -4.292 1.00 90.69 94 LEU A C 1
ATOM 777 O O . LEU A 1 94 ? 10.846 -5.003 -4.922 1.00 90.69 94 LEU A O 1
ATOM 781 N N . ALA A 1 95 ? 8.886 -3.900 -4.838 1.00 88.12 95 ALA A N 1
ATOM 782 C CA . ALA A 1 95 ? 8.921 -3.408 -6.212 1.00 88.12 95 ALA A CA 1
ATOM 783 C C . ALA A 1 95 ? 10.095 -2.456 -6.473 1.00 88.12 95 ALA A C 1
ATOM 785 O O . ALA A 1 95 ? 10.536 -2.358 -7.617 1.00 88.12 95 ALA A O 1
ATOM 786 N N . ILE A 1 96 ? 10.653 -1.842 -5.425 1.00 87.56 96 ILE A N 1
ATOM 787 C CA . ILE A 1 96 ? 11.885 -1.044 -5.496 1.00 87.56 96 ILE A CA 1
ATOM 788 C C . ILE A 1 96 ? 13.082 -1.912 -5.906 1.00 87.56 96 ILE A C 1
ATOM 790 O O . ILE A 1 96 ? 13.908 -1.482 -6.704 1.00 87.56 96 ILE A O 1
ATOM 794 N N . PHE A 1 97 ? 13.174 -3.137 -5.382 1.00 86.69 97 PHE A N 1
ATOM 795 C CA . PHE A 1 97 ? 14.304 -4.036 -5.640 1.00 86.69 97 PHE A CA 1
ATOM 796 C C . PHE A 1 97 ? 14.089 -4.902 -6.878 1.00 86.69 97 PHE A C 1
ATOM 798 O O . PHE A 1 97 ? 15.038 -5.249 -7.579 1.00 86.69 97 PHE A O 1
ATOM 805 N N . SER A 1 98 ? 12.845 -5.311 -7.135 1.00 85.25 98 SER A N 1
ATOM 806 C CA . SER A 1 98 ? 12.531 -6.168 -8.272 1.00 85.25 98 SER A CA 1
ATOM 807 C C . SER A 1 98 ? 11.110 -5.971 -8.770 1.00 85.25 98 SER A C 1
ATOM 809 O O . SER A 1 98 ? 10.145 -6.196 -8.037 1.00 85.25 98 SER A O 1
ATOM 811 N N . ARG A 1 99 ? 10.969 -5.711 -10.075 1.00 77.31 99 ARG A N 1
ATOM 812 C CA . ARG A 1 99 ? 9.666 -5.670 -10.762 1.00 77.31 99 ARG A CA 1
ATOM 813 C C . ARG A 1 99 ? 8.914 -7.009 -10.703 1.00 77.31 99 ARG A C 1
ATOM 815 O O . ARG A 1 99 ? 7.694 -7.028 -10.808 1.00 77.31 99 ARG A O 1
ATOM 822 N N . LYS A 1 100 ? 9.609 -8.133 -10.468 1.00 80.12 100 LYS A N 1
ATOM 823 C CA . LYS A 1 100 ? 8.984 -9.464 -10.319 1.00 80.12 100 LYS A CA 1
ATOM 824 C C . LYS A 1 100 ? 8.120 -9.582 -9.061 1.00 80.12 100 LYS A C 1
ATOM 826 O O . LYS A 1 100 ? 7.258 -10.451 -9.003 1.00 80.12 100 LYS A O 1
ATOM 831 N N . SER A 1 101 ? 8.321 -8.718 -8.067 1.00 80.88 101 SER A N 1
ATOM 832 C CA . SER A 1 101 ? 7.487 -8.690 -6.858 1.00 80.88 101 SER A CA 1
ATOM 833 C C . SER A 1 101 ? 6.013 -8.401 -7.159 1.00 80.88 101 SER A C 1
ATOM 835 O O . SER A 1 101 ? 5.145 -8.853 -6.420 1.00 80.88 101 SER A O 1
ATOM 837 N N . LEU A 1 102 ? 5.712 -7.755 -8.291 1.00 79.94 102 LEU A N 1
ATOM 838 C CA . LEU A 1 102 ? 4.346 -7.525 -8.764 1.00 79.94 102 LEU A CA 1
ATOM 839 C C . LEU A 1 102 ? 3.588 -8.830 -9.042 1.00 79.94 102 LEU A C 1
ATOM 841 O O . LEU A 1 102 ? 2.363 -8.836 -9.013 1.00 79.94 102 LEU A O 1
ATOM 845 N N . TYR A 1 103 ? 4.270 -9.962 -9.237 1.00 79.12 103 TYR A N 1
ATOM 846 C CA . TYR A 1 103 ? 3.592 -11.255 -9.337 1.00 79.12 103 TYR A CA 1
ATOM 847 C C . TYR A 1 103 ? 2.934 -11.688 -8.020 1.00 79.12 103 TYR A C 1
ATOM 849 O O . TYR A 1 103 ? 1.976 -12.456 -8.055 1.00 79.12 103 TYR A O 1
ATOM 857 N N . LEU A 1 104 ? 3.355 -11.149 -6.868 1.00 77.62 104 LEU A N 1
ATOM 858 C CA . LEU A 1 104 ? 2.632 -11.348 -5.607 1.00 77.62 104 LEU A CA 1
ATOM 859 C C . LEU A 1 104 ? 1.218 -10.762 -5.678 1.00 77.62 104 LEU A C 1
ATOM 861 O O . LEU A 1 104 ? 0.300 -11.316 -5.081 1.00 77.62 104 LEU A O 1
ATOM 865 N N . TYR A 1 105 ? 1.012 -9.705 -6.469 1.00 72.69 105 TYR A N 1
ATOM 866 C CA . TYR A 1 105 ? -0.322 -9.162 -6.697 1.00 72.69 105 TYR A CA 1
ATOM 867 C C . TYR A 1 105 ? -1.232 -10.090 -7.480 1.00 72.69 105 TYR A C 1
ATOM 869 O O . TYR A 1 105 ? -2.436 -9.987 -7.295 1.00 72.69 105 TYR A O 1
ATOM 877 N N . LEU A 1 106 ? -0.694 -10.993 -8.308 1.00 78.50 106 LEU A N 1
ATOM 878 C CA . LEU A 1 106 ? -1.497 -11.987 -9.024 1.00 78.50 106 LEU A CA 1
ATOM 879 C C . LEU A 1 106 ? -2.034 -13.080 -8.097 1.00 78.50 106 LEU A C 1
ATOM 881 O O . LEU A 1 106 ? -3.019 -13.717 -8.454 1.00 78.50 106 LEU A O 1
ATOM 885 N N . LEU A 1 107 ? -1.462 -13.269 -6.902 1.00 75.75 107 LEU A N 1
ATOM 886 C CA . LEU A 1 107 ? -1.987 -14.234 -5.932 1.00 75.75 107 LEU A CA 1
ATOM 887 C C . LEU A 1 107 ? -3.385 -13.851 -5.442 1.00 75.75 107 LEU A C 1
ATOM 889 O O . LEU A 1 107 ? -4.211 -14.733 -5.240 1.00 75.75 107 LEU A O 1
ATOM 893 N N . ILE A 1 108 ? -3.673 -12.555 -5.294 1.00 73.06 108 ILE A N 1
ATOM 894 C CA . ILE A 1 108 ? -4.986 -12.068 -4.850 1.00 73.06 108 ILE A CA 1
ATOM 895 C C . ILE A 1 108 ? -6.090 -12.407 -5.873 1.00 73.06 108 ILE A C 1
ATOM 897 O O . ILE A 1 108 ? -7.031 -13.107 -5.500 1.00 73.06 108 ILE A O 1
ATOM 901 N N . PRO A 1 109 ? -6.016 -11.997 -7.158 1.00 70.38 109 PRO A N 1
ATOM 902 C CA . PRO A 1 109 ? -6.993 -12.386 -8.162 1.00 70.38 109 PRO A CA 1
ATOM 903 C C . PRO A 1 109 ? -6.945 -13.886 -8.464 1.00 70.38 109 PRO A C 1
ATOM 905 O O . PRO A 1 109 ? -8.002 -14.458 -8.686 1.00 70.38 109 PRO A O 1
ATOM 908 N N . ALA A 1 110 ? -5.788 -14.558 -8.412 1.00 76.69 110 ALA A N 1
ATOM 909 C CA . ALA A 1 110 ? -5.738 -16.015 -8.562 1.00 76.69 110 ALA A CA 1
ATOM 910 C C . ALA A 1 110 ? -6.512 -16.727 -7.442 1.00 76.69 110 ALA A C 1
ATOM 912 O O . ALA A 1 110 ? -7.273 -17.651 -7.718 1.00 76.69 110 ALA A O 1
ATOM 913 N N . TYR A 1 111 ? -6.386 -16.265 -6.194 1.00 75.88 111 TYR A N 1
ATOM 914 C CA . TYR A 1 111 ? -7.168 -16.775 -5.072 1.00 75.88 111 TYR A CA 1
ATOM 915 C C . TYR A 1 111 ? -8.651 -16.421 -5.201 1.00 75.88 111 TYR A C 1
ATOM 917 O O . TYR A 1 111 ? -9.496 -17.268 -4.940 1.00 75.88 111 TYR A O 1
ATOM 925 N N . LEU A 1 112 ? -8.993 -15.210 -5.650 1.00 77.31 112 LEU A N 1
ATOM 926 C CA . LEU A 1 112 ? -10.385 -14.834 -5.911 1.00 77.31 112 LEU A CA 1
ATOM 927 C C . LEU A 1 112 ? -11.003 -15.676 -7.030 1.00 77.31 112 LEU A C 1
ATOM 929 O O . LEU A 1 112 ? -12.144 -16.093 -6.900 1.00 77.31 112 LEU A O 1
ATOM 933 N N . VAL A 1 113 ? -10.267 -15.974 -8.100 1.00 77.81 113 VAL A N 1
ATOM 934 C CA . VAL A 1 113 ? -10.718 -16.890 -9.158 1.00 77.81 113 VAL A CA 1
ATOM 935 C C . VAL A 1 113 ? -10.814 -18.318 -8.628 1.00 77.81 113 VAL A C 1
ATOM 937 O O . VAL A 1 113 ? -11.754 -19.022 -8.961 1.00 77.81 113 VAL A O 1
ATOM 940 N N . TYR A 1 114 ? -9.912 -18.759 -7.758 1.00 77.19 114 TYR A N 1
ATOM 941 C CA . TYR A 1 114 ? -10.030 -20.073 -7.128 1.00 77.19 114 TYR A CA 1
ATOM 942 C C . TYR A 1 114 ? -11.256 -20.169 -6.200 1.00 77.19 114 TYR A C 1
ATOM 944 O O . TYR A 1 114 ? -12.016 -21.129 -6.270 1.00 77.19 114 TYR A O 1
ATOM 952 N N . ALA A 1 115 ? -11.483 -19.157 -5.359 1.00 75.19 115 ALA A N 1
ATOM 953 C CA . ALA A 1 115 ? -12.550 -19.138 -4.361 1.00 75.19 115 ALA A CA 1
ATOM 954 C C . ALA A 1 115 ? -13.926 -18.785 -4.951 1.00 75.19 115 ALA A C 1
ATOM 956 O O . ALA A 1 115 ? -14.943 -19.312 -4.504 1.00 75.19 115 ALA A O 1
ATOM 957 N N . PHE A 1 116 ? -13.966 -17.896 -5.947 1.00 75.75 116 PHE A N 1
ATOM 958 C CA . PHE A 1 116 ? -15.194 -17.372 -6.546 1.00 75.75 116 PHE A CA 1
ATOM 959 C C . PHE A 1 116 ? -15.371 -17.703 -8.029 1.00 75.75 116 PHE A C 1
ATOM 961 O O . PHE A 1 116 ? -16.393 -17.350 -8.616 1.00 75.75 116 PHE A O 1
ATOM 968 N N . GLY A 1 117 ? -14.422 -18.402 -8.649 1.00 73.94 117 GLY A N 1
ATOM 969 C CA . GLY A 1 117 ? -14.477 -18.745 -10.071 1.00 73.94 117 GLY A CA 1
ATOM 970 C C . GLY A 1 117 ? -15.703 -19.564 -10.432 1.00 73.94 117 GLY A C 1
ATOM 971 O O . GLY A 1 117 ? -16.278 -19.325 -11.484 1.00 73.94 117 GLY A O 1
ATOM 972 N N . GLY A 1 118 ? -16.175 -20.434 -9.531 1.00 69.94 118 GLY A N 1
ATOM 973 C CA . GLY A 1 118 ? -17.441 -21.150 -9.705 1.00 69.94 118 GLY A CA 1
ATOM 974 C C . GLY A 1 118 ? -18.656 -20.218 -9.798 1.00 69.94 118 GLY A C 1
ATOM 975 O O . GLY A 1 118 ? -19.531 -20.444 -10.626 1.00 69.94 118 GLY A O 1
ATOM 976 N N . TYR A 1 119 ? -18.683 -19.123 -9.029 1.00 73.44 119 TYR A N 1
ATOM 977 C CA . TYR A 1 119 ? -19.764 -18.129 -9.088 1.00 73.44 119 TYR A CA 1
ATOM 978 C C . TYR A 1 119 ? -19.684 -17.262 -10.345 1.00 73.44 119 TYR A C 1
ATOM 980 O O . TYR A 1 119 ? -20.708 -16.974 -10.959 1.00 73.44 119 TYR A O 1
ATOM 988 N N . ILE A 1 120 ? -18.473 -16.868 -10.753 1.00 70.44 120 ILE A N 1
ATOM 989 C CA . ILE A 1 120 ? -18.251 -16.119 -11.999 1.00 70.44 120 ILE A CA 1
ATOM 990 C C . ILE A 1 120 ? -18.628 -16.992 -13.204 1.00 70.44 120 ILE A C 1
ATOM 992 O O . ILE A 1 120 ? -19.312 -16.528 -14.111 1.00 70.44 120 ILE A O 1
ATOM 996 N N . TRP A 1 121 ? -18.250 -18.272 -13.183 1.00 66.81 121 TRP A N 1
ATOM 997 C CA . TRP A 1 121 ? -18.601 -19.246 -14.213 1.00 66.81 121 TRP A CA 1
ATOM 998 C C . TRP A 1 121 ? -20.112 -19.492 -14.274 1.00 66.81 121 TRP A C 1
ATOM 1000 O O . TRP A 1 121 ? -20.691 -19.41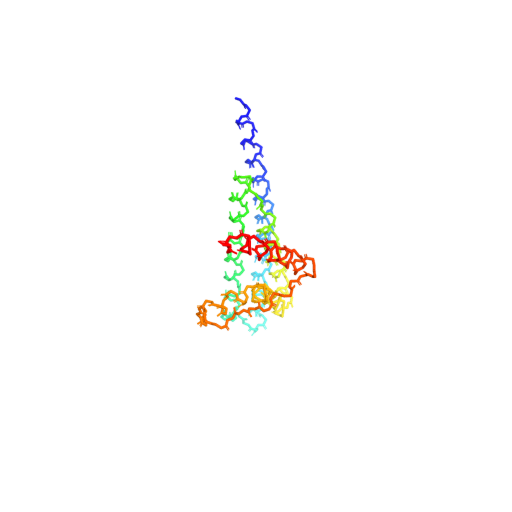5 -15.352 1.00 66.81 121 TRP A O 1
ATOM 1010 N N . ALA A 1 122 ? -20.775 -19.678 -13.128 1.00 69.94 122 ALA A N 1
ATOM 1011 C CA . ALA A 1 122 ? -22.230 -19.824 -13.056 1.00 69.94 122 ALA A CA 1
ATOM 1012 C C . ALA A 1 122 ? -22.987 -18.573 -13.549 1.00 69.94 122 ALA A C 1
ATOM 1014 O O . ALA A 1 122 ? -24.056 -18.691 -14.146 1.00 69.94 122 ALA A O 1
ATOM 1015 N N . TYR A 1 123 ? -22.431 -17.374 -13.341 1.00 74.44 123 TYR A N 1
ATOM 1016 C CA . TYR A 1 123 ? -23.006 -16.122 -13.844 1.00 74.44 123 TYR A CA 1
ATOM 1017 C C . TYR A 1 123 ? -22.839 -15.960 -15.365 1.00 74.44 123 TYR A C 1
ATOM 1019 O O . TYR A 1 123 ? -23.721 -15.408 -16.019 1.00 74.44 123 TYR A O 1
ATOM 1027 N N . ILE A 1 124 ? -21.738 -16.460 -15.940 1.00 75.31 124 ILE A N 1
ATOM 1028 C CA . ILE A 1 124 ? -21.444 -16.381 -17.382 1.00 75.31 124 ILE A CA 1
ATOM 1029 C C . ILE A 1 124 ? -22.153 -17.490 -18.179 1.00 75.31 124 ILE A C 1
ATOM 1031 O O . ILE A 1 124 ? -22.639 -17.231 -19.277 1.00 75.31 124 ILE A O 1
ATOM 1035 N N . VAL A 1 125 ? -22.228 -18.713 -17.644 1.00 75.88 125 VAL A N 1
ATOM 1036 C CA . VAL A 1 125 ? -22.808 -19.889 -18.328 1.00 75.88 125 VAL A CA 1
ATOM 1037 C C . VAL A 1 125 ? -24.336 -19.969 -18.164 1.00 75.88 125 VAL A C 1
ATOM 1039 O O . VAL A 1 125 ? -25.010 -20.698 -18.889 1.00 75.88 125 VAL A O 1
ATOM 1042 N N . GLY A 1 126 ? -24.919 -19.158 -17.277 1.00 56.31 126 GLY A N 1
ATOM 1043 C CA . GLY A 1 126 ? -26.343 -19.208 -16.961 1.00 56.31 126 GLY A CA 1
ATOM 1044 C C . GLY A 1 126 ? -26.700 -20.427 -16.094 1.00 56.31 126 GLY A C 1
ATOM 1045 O O . GLY A 1 126 ? -25.903 -21.356 -15.956 1.00 56.31 126 GLY A O 1
ATOM 1046 N N . PRO A 1 127 ? -27.900 -20.454 -15.486 1.00 55.06 127 PRO A N 1
ATOM 1047 C CA . PRO A 1 127 ? -28.290 -21.440 -14.468 1.00 55.06 127 PRO A CA 1
ATOM 1048 C C . PRO A 1 127 ? -28.554 -22.863 -15.016 1.00 55.06 127 PRO A C 1
ATOM 1050 O O . PRO A 1 127 ? -29.369 -23.592 -14.458 1.00 55.06 127 PRO A O 1
ATOM 1053 N N . GLY A 1 128 ? -27.909 -23.253 -16.119 1.00 53.94 128 GLY A N 1
ATOM 1054 C CA . GLY A 1 128 ? -28.155 -24.511 -16.822 1.00 53.94 128 GLY A CA 1
ATOM 1055 C C . GLY A 1 128 ? -27.209 -25.657 -16.470 1.00 53.94 128 GLY A C 1
ATOM 1056 O O . GLY A 1 128 ? -27.682 -26.776 -16.329 1.00 53.94 128 GLY A O 1
ATOM 1057 N N . GLU A 1 129 ? -25.898 -25.431 -16.337 1.00 50.28 129 GLU A N 1
ATOM 1058 C CA . GLU A 1 129 ? -24.928 -26.548 -16.339 1.00 50.28 129 GLU A CA 1
ATOM 1059 C C . GLU A 1 129 ? -23.642 -26.255 -15.551 1.00 50.28 129 GLU A C 1
ATOM 1061 O O . GLU A 1 129 ? -22.523 -26.428 -16.029 1.00 50.28 129 GLU A O 1
ATOM 1066 N N . ALA A 1 130 ? -23.783 -25.819 -14.305 1.00 44.41 130 ALA A N 1
ATOM 1067 C CA . ALA A 1 130 ? -22.684 -25.899 -13.353 1.00 44.41 130 ALA A CA 1
ATOM 1068 C C . ALA A 1 130 ? -23.256 -26.221 -11.974 1.00 44.41 130 ALA A C 1
ATOM 1070 O O . ALA A 1 130 ? -23.478 -25.330 -11.160 1.00 44.41 130 ALA A O 1
ATOM 1071 N N . GLU A 1 131 ? -23.501 -27.505 -11.710 1.00 43.88 131 GLU A N 1
ATOM 1072 C CA . GLU A 1 131 ? -23.219 -28.015 -10.372 1.00 43.88 131 GLU A CA 1
ATOM 1073 C C . GLU A 1 131 ? -21.688 -28.076 -10.284 1.00 43.88 131 GLU A C 1
ATOM 1075 O O . GLU A 1 131 ? -21.091 -29.001 -10.841 1.00 43.88 131 GLU A O 1
ATOM 1080 N N . PRO A 1 132 ? -20.992 -27.106 -9.657 1.00 43.50 132 PRO A N 1
ATOM 1081 C CA . PRO A 1 132 ? -19.691 -27.447 -9.130 1.00 43.50 132 PRO A CA 1
ATOM 1082 C C . PRO A 1 132 ? -19.965 -28.575 -8.142 1.00 43.50 132 PRO A C 1
ATOM 1084 O O . PRO A 1 132 ? -20.761 -28.407 -7.217 1.00 43.50 132 PRO A O 1
ATOM 1087 N N . GLU A 1 133 ? -19.359 -29.738 -8.370 1.00 44.97 133 GLU A N 1
ATOM 1088 C CA . GLU A 1 133 ? -19.257 -30.767 -7.350 1.00 44.97 133 GLU A CA 1
ATOM 1089 C C . GLU A 1 133 ? -18.562 -30.121 -6.148 1.00 44.97 133 GLU A C 1
ATOM 1091 O O . GLU A 1 133 ? -17.336 -30.113 -6.025 1.00 44.97 133 GLU A O 1
ATOM 1096 N N . GLU A 1 134 ? -19.359 -29.530 -5.257 1.00 46.06 134 GLU A N 1
ATOM 1097 C CA . GLU A 1 134 ? -18.962 -29.286 -3.893 1.00 46.06 134 GLU A CA 1
ATOM 1098 C C . GLU A 1 134 ? -18.467 -30.647 -3.415 1.00 46.06 134 GLU A C 1
ATOM 1100 O O . GLU A 1 134 ? -19.234 -31.610 -3.266 1.00 46.06 134 GLU A O 1
ATOM 1105 N N . GLN A 1 135 ? -17.156 -30.753 -3.208 1.00 45.12 135 GLN A N 1
ATOM 1106 C CA . GLN A 1 135 ? -16.581 -31.788 -2.368 1.00 45.12 135 GLN A CA 1
ATOM 1107 C C . GLN A 1 135 ? -17.084 -31.521 -0.946 1.00 45.12 135 GLN A C 1
ATOM 1109 O O . GLN A 1 135 ? -16.363 -31.055 -0.069 1.00 45.12 135 GLN A O 1
ATOM 1114 N N . LEU A 1 136 ? -18.377 -31.781 -0.745 1.00 47.50 136 LEU A N 1
ATOM 1115 C CA . LEU A 1 136 ? -19.049 -31.854 0.529 1.00 47.50 136 LEU A CA 1
ATOM 1116 C C . LEU A 1 136 ? -18.213 -32.801 1.368 1.00 47.50 136 LEU A C 1
ATOM 1118 O O . LEU A 1 136 ? -18.086 -33.984 1.033 1.00 47.50 136 LEU A O 1
ATOM 1122 N N . SER A 1 137 ? -17.662 -32.273 2.458 1.00 56.72 137 SER A N 1
ATOM 1123 C CA . SER A 1 137 ? -17.066 -33.086 3.507 1.00 56.72 137 SER A CA 1
ATOM 1124 C C . SER A 1 137 ? -18.035 -34.225 3.838 1.00 56.72 137 SER A C 1
ATOM 1126 O O . SER A 1 137 ? -19.241 -33.993 3.963 1.00 56.72 137 SER A O 1
ATOM 1128 N N . ASP A 1 138 ? -17.541 -35.453 4.015 1.00 57.31 138 ASP A N 1
ATOM 1129 C CA . ASP A 1 138 ? -18.357 -36.651 4.290 1.00 57.31 138 ASP A CA 1
ATOM 1130 C C . ASP A 1 138 ? -19.408 -36.453 5.404 1.00 57.31 138 ASP A C 1
ATOM 1132 O O . ASP A 1 138 ? -20.439 -37.132 5.454 1.00 57.31 138 ASP A O 1
AT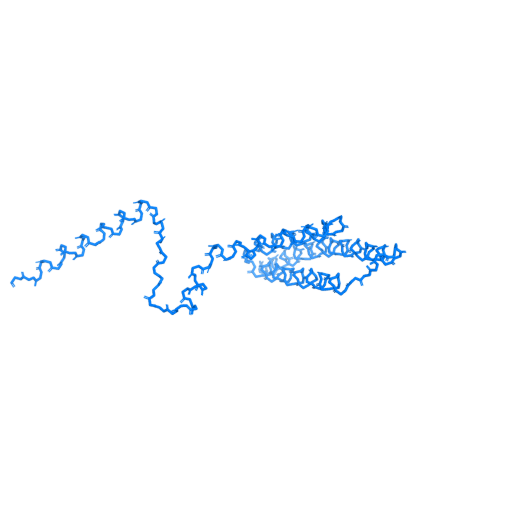OM 1136 N N . LYS A 1 139 ? -19.179 -35.491 6.309 1.00 57.81 139 LYS A N 1
ATOM 1137 C CA . LYS A 1 139 ? -20.124 -35.087 7.359 1.00 57.81 139 LYS A CA 1
ATOM 1138 C C . LYS A 1 139 ? -21.401 -34.421 6.835 1.00 57.81 139 LYS A C 1
ATOM 1140 O O . LYS A 1 139 ? -22.456 -34.603 7.449 1.00 57.81 139 LYS A O 1
ATOM 1145 N N . GLU A 1 140 ? -21.336 -33.661 5.752 1.00 59.94 140 GLU A N 1
ATOM 1146 C CA . GLU A 1 140 ? -22.475 -32.931 5.186 1.00 59.94 140 GLU A CA 1
ATOM 1147 C C . GLU A 1 140 ? -23.327 -33.833 4.296 1.00 59.94 140 GLU A C 1
ATOM 1149 O O . GLU A 1 140 ? -24.552 -33.835 4.449 1.00 59.94 140 GLU A O 1
ATOM 1154 N N . ARG A 1 141 ? -22.692 -34.728 3.521 1.00 57.69 141 ARG A N 1
ATOM 1155 C CA . ARG A 1 141 ? -23.376 -35.806 2.778 1.00 57.69 141 ARG A CA 1
ATOM 1156 C C . ARG A 1 141 ? -24.250 -36.652 3.706 1.00 57.69 141 ARG A C 1
ATOM 1158 O O . ARG A 1 141 ? -25.449 -36.803 3.478 1.00 57.69 141 ARG A O 1
ATOM 1165 N N . ARG A 1 142 ? -23.695 -37.079 4.849 1.00 64.00 142 ARG A N 1
ATOM 1166 C CA . ARG A 1 142 ? -24.429 -37.857 5.867 1.00 64.00 142 ARG A CA 1
ATOM 1167 C C . ARG A 1 142 ? -25.585 -37.086 6.511 1.00 64.00 142 ARG A C 1
ATOM 1169 O O . ARG A 1 142 ? -26.563 -37.699 6.941 1.00 64.00 142 ARG A O 1
ATOM 1176 N N . LYS A 1 143 ? -25.500 -35.756 6.627 1.00 70.69 143 LYS A N 1
ATOM 1177 C CA . LYS A 1 143 ? -26.605 -34.930 7.149 1.00 70.69 143 LYS A CA 1
ATOM 1178 C C . LYS A 1 143 ? -27.706 -34.738 6.106 1.00 70.69 143 LYS A C 1
ATOM 1180 O O . LYS A 1 143 ? -28.880 -34.755 6.480 1.00 70.69 143 LYS A O 1
ATOM 1185 N N . LEU A 1 144 ? -27.347 -34.580 4.833 1.00 66.69 144 LEU A N 1
ATOM 1186 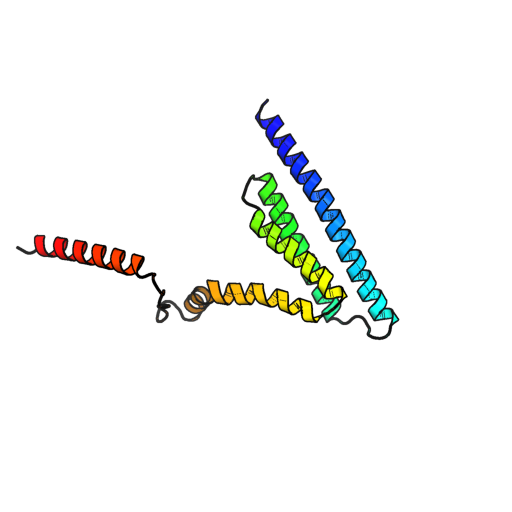C CA . LEU A 1 144 ? -28.299 -34.429 3.732 1.00 66.69 144 LEU A CA 1
ATOM 1187 C C . LEU A 1 144 ? -29.080 -35.728 3.488 1.00 66.69 144 LEU A C 1
ATOM 1189 O O . LEU A 1 144 ? -30.306 -35.709 3.385 1.00 66.69 144 LEU A O 1
ATOM 1193 N N . GLU A 1 145 ? -28.389 -36.867 3.519 1.00 69.88 145 GLU A N 1
ATOM 1194 C CA . GLU A 1 145 ? -28.984 -38.194 3.345 1.00 69.88 145 GLU A CA 1
ATOM 1195 C C . GLU A 1 145 ? -29.966 -38.529 4.481 1.00 69.88 145 GLU A C 1
ATOM 1197 O O . GLU A 1 145 ? -31.103 -38.939 4.239 1.00 69.88 145 GLU A O 1
ATOM 1202 N N . LYS A 1 146 ? -29.607 -38.209 5.735 1.00 69.62 146 LYS A N 1
ATOM 1203 C CA . LYS A 1 146 ? -30.523 -38.337 6.884 1.00 69.62 146 LYS A CA 1
ATOM 1204 C C . LYS A 1 146 ? -31.766 -37.449 6.762 1.00 69.62 146 LYS A C 1
ATOM 1206 O O . LYS A 1 146 ? -32.840 -37.846 7.220 1.00 69.62 146 LYS A O 1
ATOM 1211 N N . LYS A 1 147 ? -31.648 -36.257 6.163 1.00 70.50 147 LYS A N 1
ATOM 1212 C CA . LYS A 1 147 ? -32.796 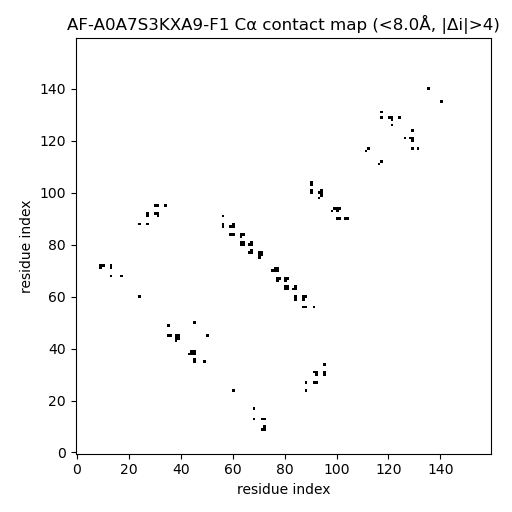-35.369 5.910 1.00 70.50 147 LYS A CA 1
ATOM 1213 C C . LYS A 1 147 ? -33.697 -35.913 4.795 1.00 70.50 147 LYS A C 1
ATOM 1215 O O . LYS A 1 147 ? -34.914 -35.901 4.976 1.00 70.50 147 LYS A O 1
ATOM 1220 N N . ARG A 1 148 ? -33.124 -36.460 3.715 1.00 66.00 148 ARG A N 1
ATOM 1221 C CA . ARG A 1 148 ? -33.870 -37.112 2.621 1.00 66.00 148 ARG A CA 1
ATOM 1222 C C . ARG A 1 148 ? -34.673 -38.323 3.102 1.00 66.00 148 ARG A C 1
ATOM 1224 O O . ARG A 1 148 ? -35.885 -38.358 2.907 1.00 66.00 148 ARG A O 1
ATOM 1231 N N . ILE A 1 149 ? -34.046 -39.235 3.850 1.00 68.94 149 ILE A N 1
ATOM 1232 C CA . ILE A 1 149 ? -34.717 -40.436 4.386 1.00 68.94 149 ILE A CA 1
ATOM 1233 C C . ILE A 1 149 ? -35.888 -40.059 5.310 1.00 68.94 149 ILE A C 1
ATOM 1235 O O . ILE A 1 149 ? -36.938 -40.706 5.313 1.00 68.94 149 ILE A O 1
ATOM 1239 N N . LYS A 1 150 ? -35.744 -38.984 6.099 1.00 64.81 150 LYS A N 1
ATOM 1240 C CA . LYS A 1 150 ? -36.818 -38.505 6.981 1.00 64.81 150 LYS A CA 1
ATOM 1241 C C . LYS A 1 150 ? -37.999 -37.931 6.187 1.00 64.81 150 LYS A C 1
ATOM 1243 O O . LYS A 1 150 ? -39.146 -38.141 6.577 1.00 64.81 150 LYS A O 1
ATOM 1248 N N . GLN A 1 151 ? -37.743 -37.252 5.070 1.00 64.12 151 GLN A N 1
ATOM 1249 C CA . GLN A 1 151 ? -38.795 -36.715 4.201 1.00 64.12 151 GLN A CA 1
ATOM 1250 C C . GLN A 1 151 ? -39.551 -37.819 3.448 1.00 64.12 151 GLN A C 1
ATOM 1252 O O . GLN A 1 151 ? -40.780 -37.771 3.391 1.00 64.12 151 GLN A O 1
ATOM 1257 N N . GLU A 1 152 ? -38.862 -38.853 2.959 1.00 62.81 152 GLU A N 1
ATOM 1258 C CA . GLU A 1 152 ? -39.505 -39.995 2.290 1.00 62.81 152 GLU A CA 1
ATOM 1259 C C . GLU A 1 152 ? -40.409 -40.790 3.236 1.00 62.81 152 GLU A C 1
ATOM 1261 O O . GLU A 1 152 ? -41.568 -41.051 2.911 1.00 62.81 152 GLU A O 1
ATOM 1266 N N . ARG A 1 153 ? -39.951 -41.069 4.465 1.00 59.44 153 ARG A N 1
ATOM 1267 C CA . ARG A 1 153 ? -40.784 -41.735 5.486 1.00 59.44 153 ARG A CA 1
ATOM 1268 C C . ARG A 1 153 ? -42.044 -40.949 5.849 1.00 59.44 153 ARG A C 1
ATOM 1270 O O . ARG A 1 153 ? -43.033 -41.542 6.267 1.00 59.44 153 ARG A O 1
ATOM 1277 N N . THR A 1 154 ? -42.017 -39.626 5.699 1.00 57.44 154 THR A N 1
ATOM 1278 C CA . THR A 1 154 ? -43.178 -38.781 6.001 1.00 57.44 154 THR A CA 1
ATOM 1279 C C . THR A 1 154 ? -44.211 -38.837 4.874 1.00 57.44 154 THR A C 1
ATOM 1281 O O . THR A 1 154 ? -45.403 -38.841 5.159 1.00 57.44 154 THR A O 1
ATOM 1284 N N . LYS A 1 155 ? -43.781 -38.960 3.608 1.00 53.97 155 LYS A N 1
ATOM 1285 C CA . LYS A 1 155 ? -44.685 -39.043 2.446 1.00 53.97 155 LYS A CA 1
ATOM 1286 C C . LYS A 1 155 ? -45.438 -40.374 2.355 1.00 53.97 155 LYS A C 1
ATOM 1288 O O . LYS A 1 155 ? -46.617 -40.370 2.025 1.00 53.97 155 LYS A O 1
ATOM 1293 N N . VAL A 1 156 ? -44.811 -41.492 2.730 1.00 58.06 156 VAL A N 1
ATOM 1294 C CA . VAL A 1 156 ? -45.466 -42.820 2.714 1.00 58.06 156 VAL A CA 1
ATOM 1295 C C . VAL A 1 156 ? -46.627 -42.909 3.719 1.00 58.06 156 VAL A C 1
ATOM 1297 O O . VAL A 1 156 ? -47.540 -43.707 3.545 1.00 58.06 156 VAL A O 1
ATOM 1300 N N . LYS A 1 157 ? -46.657 -42.053 4.750 1.00 51.38 157 LYS A N 1
ATOM 1301 C CA . LYS A 1 157 ? -47.717 -42.064 5.770 1.00 51.38 157 LYS A CA 1
ATOM 1302 C C . LYS A 1 157 ? -49.041 -41.420 5.316 1.00 51.38 157 LYS A C 1
ATOM 1304 O O . LYS A 1 157 ? -50.033 -41.577 6.019 1.00 51.38 157 LYS A O 1
ATOM 1309 N N . TYR A 1 158 ? -49.060 -40.717 4.178 1.00 51.03 158 TYR A N 1
ATOM 1310 C CA . TYR A 1 158 ? -50.240 -40.001 3.659 1.00 51.03 158 TYR A CA 1
ATOM 1311 C C . TYR A 1 158 ? -50.884 -40.653 2.428 1.00 51.03 158 TYR A C 1
ATOM 1313 O O . TYR A 1 158 ? -51.834 -40.103 1.883 1.00 51.03 158 TYR A O 1
ATOM 1321 N N . VAL A 1 159 ? -50.399 -41.820 1.999 1.00 51.34 159 VAL A N 1
ATOM 1322 C CA . VAL A 1 159 ? -51.044 -42.616 0.949 1.00 51.34 159 VAL A CA 1
ATOM 1323 C C . VAL A 1 159 ? -51.624 -43.860 1.614 1.00 51.34 159 VAL A C 1
ATOM 1325 O O . VAL A 1 159 ? -50.945 -44.877 1.746 1.00 51.34 159 VAL A O 1
ATOM 1328 N N . LYS A 1 160 ? -52.850 -43.743 2.122 1.00 40.69 160 LYS A N 1
ATOM 1329 C CA . LYS A 1 160 ? -53.665 -44.865 2.585 1.00 40.69 160 LYS A CA 1
ATOM 1330 C C . LYS A 1 160 ? -55.089 -44.673 2.097 1.00 40.69 160 LYS A C 1
ATOM 1332 O O . LYS A 1 160 ? -55.551 -43.513 2.165 1.00 40.69 160 LYS A O 1
#

pLDDT: mean 79.18, std 14.31, range [40.69, 94.25]

Sequence (160 aa):
IMANKREKKIQKKVEEYTQLTTYFIGGINALYILSLVYSFTSGDGVGFWDIIIFLWFSFVTYTTHNAVLGAMT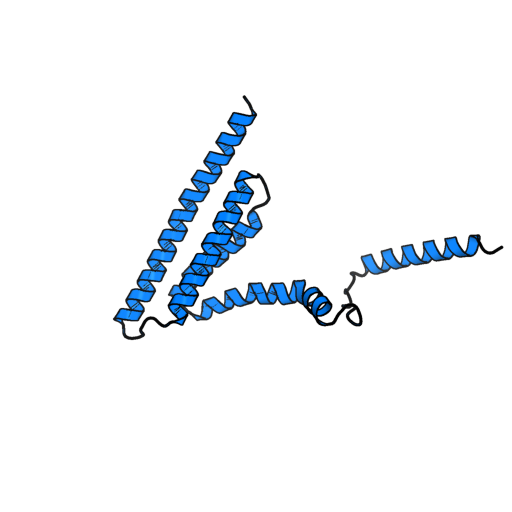NDYGYSYYQDIFIINLFVQFLAIFSRKSLYLYLLIPAYLVYAFGGYIWAYIVGPGEAEPEEQLSDKERRKLEKKRIKQERTKVKYVK

Radius of gyration: 25.44 Å; Cα contacts (8 Å, |Δi|>4): 72; chains: 1; bounding box: 74×56×49 Å

Secondary structure (DSSP, 8-state):
-HHHHHHHHHHHHHHHHHHHHHHHHHHHHHHHHHHHHHHHHTTS---HHHHHHHHHHHHHHHHHHHHHHHHHHTT---HHHHHHHHHHHHHHHHHHH-GGGGGHHHHHHHHHHHHHHHHHHHHHH-TTS--------HHHHHHHHHHHHHHHHHHGGG--

Solvent-accessible surface area (backbone atoms only — not comparable to full-atom values): 9025 Å² total; per-residue (Å²): 115,69,68,66,56,50,51,53,53,48,51,51,52,52,49,55,49,50,52,53,50,50,53,52,53,50,51,50,50,51,54,43,52,50,47,45,52,48,33,42,74,72,70,76,46,76,51,74,64,57,54,52,52,51,51,49,53,51,49,51,46,53,55,25,51,51,49,27,50,56,21,54,76,70,74,45,92,30,64,67,37,46,50,52,35,51,50,51,53,50,40,56,55,42,40,64,81,33,74,70,40,56,56,62,60,50,50,56,58,52,47,46,44,69,75,42,34,68,57,55,48,39,68,73,70,38,99,79,83,67,82,72,79,70,83,60,54,74,71,53,53,57,52,52,50,56,50,49,56,56,52,54,62,56,57,63,73,74,70,125

Foldseek 3Di:
DVVVVVLVVLVVVLVVVCVVLVVLVVVLLVLLVVLQVVCCVVPVHRDPVSVVLSVVLVVLLVVLSVQLSVCSNVVHDSVVSVVSNVLSSVLSNVCSVPVCSCVVVVVVVVVCCVVCVLVVCCVVVDVPDDPPPPPPDPVVVVVVVVVVVVVVVVVVVPPD

Mean predicted aligned error: 13.9 Å